Protein AF-A0A2D6D0P8-F1 (afdb_monomer_lite)

Secondary structure (DSSP, 8-state):
-BHHHH---SS---SSS-GGG------B--GGG-SEEEEEEE--SSGGGSTT-SS--HHHHHHHHHHHHTT---SSHHHHHHTTEEEEEEE-

pLDDT: mean 95.8, std 2.14, range [90.56, 98.69]

Foldseek 3Di:
DFFVVPDDDDPCPDPPDDCVQDDTDRDDDDLVLAPEEAAAAEGDPDNCQDQPHPDHHVVFVVVQVVCVVVVDDDDTSVRVVNVRYHYYYPYD

Radius of gyration: 13.71 Å; chains: 1; bounding box: 30×28×35 Å

Sequence (92 aa):
MHVAECIGCESFPCADVRHECYMVPDIDVRPEGISVVMISESAPKDPDDYYYAAGNPLFEQTTVQAFIDAGERVSSIPDIRQLGVYLTTAVK

Structure (mmCIF, N/CA/C/O backbone):
data_AF-A0A2D6D0P8-F1
#
_entry.id   AF-A0A2D6D0P8-F1
#
loop_
_atom_site.group_PDB
_atom_site.id
_atom_site.type_symbol
_atom_site.label_atom_id
_atom_site.label_alt_id
_atom_site.label_comp_id
_atom_site.label_asym_id
_atom_site.label_entity_id
_atom_site.label_seq_id
_atom_site.pdbx_PDB_ins_code
_atom_site.Cartn_x
_atom_site.Cartn_y
_atom_site.Cartn_z
_atom_site.occupancy
_atom_site.B_iso_or_equiv
_atom_site.auth_seq_id
_atom_site.auth_comp_id
_atom_site.auth_asym_id
_atom_site.auth_atom_id
_atom_site.pdbx_PDB_model_num
ATOM 1 N N . MET A 1 1 ? -5.298 -15.293 -0.442 1.00 92.12 1 MET A N 1
ATOM 2 C CA . MET A 1 1 ? -4.679 -15.064 -1.762 1.00 92.12 1 MET A CA 1
ATOM 3 C C . MET A 1 1 ? -3.413 -14.296 -1.496 1.00 92.12 1 MET A C 1
ATOM 5 O O . MET A 1 1 ? -3.503 -13.199 -0.952 1.00 92.12 1 MET A O 1
ATOM 9 N N . HIS A 1 2 ? -2.274 -14.883 -1.830 1.00 95.38 2 HIS A N 1
ATOM 10 C CA . HIS A 1 2 ? -0.987 -14.273 -1.563 1.00 95.38 2 HIS A CA 1
ATOM 11 C C . HIS A 1 2 ? -0.589 -13.378 -2.741 1.00 95.38 2 HIS A C 1
ATOM 13 O O . HIS A 1 2 ? -0.467 -13.846 -3.873 1.00 95.38 2 HIS A O 1
ATOM 19 N N . VAL A 1 3 ? -0.472 -12.068 -2.507 1.00 94.62 3 VAL A N 1
ATOM 20 C CA . VAL A 1 3 ? -0.388 -11.082 -3.603 1.00 94.62 3 VAL A CA 1
ATOM 21 C C . VAL A 1 3 ? 0.874 -11.279 -4.446 1.00 94.62 3 VAL A C 1
ATOM 23 O O . VAL A 1 3 ? 0.782 -11.288 -5.674 1.00 94.62 3 VAL A O 1
ATOM 26 N N . ALA A 1 4 ? 2.021 -11.512 -3.803 1.00 94.62 4 ALA A N 1
ATOM 27 C CA . ALA A 1 4 ? 3.307 -11.736 -4.468 1.00 94.62 4 ALA A CA 1
ATOM 28 C C . ALA A 1 4 ? 3.367 -13.007 -5.337 1.00 94.62 4 ALA A C 1
ATOM 30 O O . ALA A 1 4 ? 4.249 -13.130 -6.179 1.00 94.62 4 ALA A O 1
ATOM 31 N N . GLU A 1 5 ? 2.415 -13.933 -5.183 1.00 95.75 5 GLU A N 1
ATOM 32 C CA . GLU A 1 5 ? 2.300 -15.120 -6.045 1.00 95.75 5 GLU A CA 1
ATOM 33 C C . GLU A 1 5 ? 1.418 -14.870 -7.278 1.00 95.75 5 GLU A C 1
ATOM 35 O O . GLU A 1 5 ? 1.404 -15.672 -8.209 1.00 95.75 5 GLU A O 1
ATOM 40 N N . CYS A 1 6 ? 0.650 -13.777 -7.285 1.00 94.38 6 CYS A N 1
ATOM 41 C CA . CYS A 1 6 ? -0.347 -13.493 -8.316 1.00 94.38 6 CYS A CA 1
ATOM 42 C C . CYS A 1 6 ? 0.122 -12.453 -9.340 1.00 94.38 6 CYS A C 1
ATOM 44 O O . CYS A 1 6 ? -0.408 -12.414 -10.450 1.00 94.38 6 CYS A O 1
ATOM 46 N N . ILE A 1 7 ? 1.063 -11.580 -8.967 1.00 93.38 7 ILE A N 1
ATOM 47 C CA . ILE A 1 7 ? 1.562 -10.497 -9.820 1.00 93.38 7 ILE A CA 1
ATOM 48 C C . ILE A 1 7 ? 3.076 -10.347 -9.682 1.00 93.38 7 ILE A C 1
ATOM 50 O O . ILE A 1 7 ? 3.630 -10.516 -8.599 1.00 93.38 7 ILE A O 1
ATOM 54 N N . GLY A 1 8 ? 3.734 -9.947 -10.768 1.00 93.88 8 GLY A N 1
ATOM 55 C CA . GLY A 1 8 ? 5.142 -9.579 -10.743 1.00 93.88 8 GLY A CA 1
ATOM 56 C C . GLY A 1 8 ? 5.636 -9.021 -12.075 1.00 93.88 8 GLY A C 1
ATOM 57 O O . GLY A 1 8 ? 5.057 -9.288 -13.129 1.00 93.88 8 GLY A O 1
ATOM 58 N N . CYS A 1 9 ? 6.701 -8.224 -12.026 1.00 92.88 9 CYS A N 1
ATOM 59 C CA . CYS A 1 9 ? 7.418 -7.767 -13.211 1.00 92.88 9 CYS A CA 1
ATOM 60 C C . CYS A 1 9 ? 8.501 -8.788 -13.579 1.00 92.88 9 CYS A C 1
ATOM 62 O O . CYS A 1 9 ? 9.463 -8.962 -12.841 1.00 92.88 9 CYS A O 1
ATOM 64 N N . GLU A 1 10 ? 8.362 -9.452 -14.729 1.00 92.12 10 GLU A N 1
ATOM 65 C CA . GLU A 1 10 ? 9.347 -10.448 -15.185 1.00 92.12 10 GLU A CA 1
ATOM 66 C C . GLU A 1 10 ? 10.483 -9.826 -16.008 1.00 92.12 10 GLU A C 1
ATOM 68 O O . GLU A 1 10 ? 11.637 -10.228 -15.894 1.00 92.12 10 GLU A O 1
ATOM 73 N N . SER A 1 11 ? 10.160 -8.840 -16.850 1.00 94.44 11 SER A N 1
ATOM 74 C CA . SER A 1 11 ? 11.087 -8.278 -17.843 1.00 94.44 11 SER A CA 1
ATOM 75 C C . SER A 1 11 ? 11.493 -6.827 -17.589 1.00 94.44 11 SER A C 1
ATOM 77 O O . SER A 1 11 ? 12.345 -6.318 -18.311 1.00 94.44 11 SER A O 1
ATOM 79 N N . PHE A 1 12 ? 10.887 -6.167 -16.594 1.00 94.50 12 PHE A N 1
ATOM 80 C CA . PHE A 1 12 ? 11.150 -4.769 -16.217 1.00 94.50 12 PHE A CA 1
ATOM 81 C C . PHE A 1 12 ? 11.275 -3.802 -17.418 1.00 94.50 12 PHE A C 1
ATOM 83 O O . PHE A 1 12 ? 12.288 -3.121 -17.572 1.00 94.50 12 PHE A O 1
ATOM 90 N N . PRO A 1 13 ? 10.254 -3.718 -18.299 1.00 92.75 13 PRO A N 1
ATOM 91 C CA . PRO A 1 13 ? 10.352 -2.952 -19.545 1.00 92.75 13 PRO A CA 1
ATOM 92 C C . PRO A 1 13 ? 10.306 -1.425 -19.342 1.00 92.75 13 PRO A C 1
ATOM 94 O O . PRO A 1 13 ? 10.578 -0.669 -20.273 1.00 92.75 13 PRO A O 1
ATOM 97 N N . CYS A 1 14 ? 9.923 -0.962 -18.153 1.00 92.69 14 CYS A N 1
ATOM 98 C CA . CYS A 1 14 ? 9.849 0.446 -17.775 1.00 92.69 14 CYS A CA 1
ATOM 99 C C . CYS A 1 14 ? 11.256 1.028 -17.566 1.00 92.69 14 CYS A C 1
ATOM 101 O O . CYS A 1 14 ? 11.953 0.662 -16.625 1.00 92.69 14 CYS A O 1
ATOM 103 N N . ALA A 1 15 ? 11.676 1.939 -18.446 1.00 92.94 15 ALA A N 1
ATOM 104 C CA . ALA A 1 15 ? 13.024 2.520 -18.427 1.00 92.94 15 ALA A CA 1
ATOM 105 C C . ALA A 1 15 ? 13.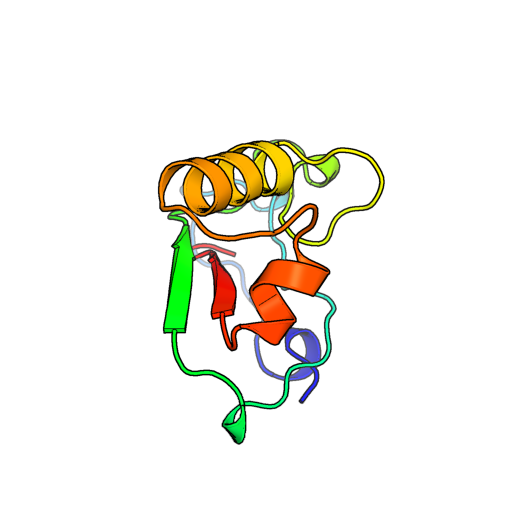158 3.776 -17.542 1.00 92.94 15 ALA A C 1
ATOM 107 O O . ALA A 1 15 ? 14.266 4.252 -17.310 1.00 92.94 15 ALA A O 1
ATOM 108 N N . ASP A 1 16 ? 12.040 4.332 -17.084 1.00 90.56 16 ASP A N 1
ATOM 109 C CA . ASP A 1 16 ? 11.926 5.604 -16.365 1.00 90.56 16 ASP A CA 1
ATOM 110 C C . ASP A 1 16 ? 11.591 5.441 -14.873 1.00 90.56 16 ASP A C 1
ATOM 112 O O . ASP A 1 16 ? 11.335 6.426 -14.181 1.00 90.56 16 ASP A O 1
ATOM 116 N N . VAL A 1 17 ? 11.639 4.210 -14.356 1.00 91.38 17 VAL A N 1
ATOM 117 C CA . VAL A 1 17 ? 11.402 3.897 -12.941 1.00 91.38 17 VAL A CA 1
ATOM 118 C C . VAL A 1 17 ? 12.660 3.345 -12.272 1.00 91.38 17 VAL A C 1
ATOM 120 O O . VAL A 1 17 ? 13.582 2.859 -12.923 1.00 91.38 17 VAL A O 1
ATOM 123 N N . ARG A 1 18 ? 12.687 3.403 -10.940 1.00 91.19 18 ARG A N 1
ATOM 124 C CA . ARG A 1 18 ? 13.753 2.828 -10.113 1.00 91.19 18 ARG A CA 1
ATOM 125 C C . ARG A 1 18 ? 13.435 1.373 -9.796 1.00 91.19 18 ARG A C 1
ATOM 127 O O . ARG A 1 18 ? 12.647 1.108 -8.892 1.00 91.19 18 ARG A O 1
ATOM 134 N N . HIS A 1 19 ? 14.032 0.430 -10.522 1.00 93.12 19 HIS A N 1
ATOM 135 C CA . HIS A 1 19 ? 13.814 -1.002 -10.264 1.00 93.12 19 HIS A CA 1
ATOM 136 C C . HIS A 1 19 ? 14.338 -1.4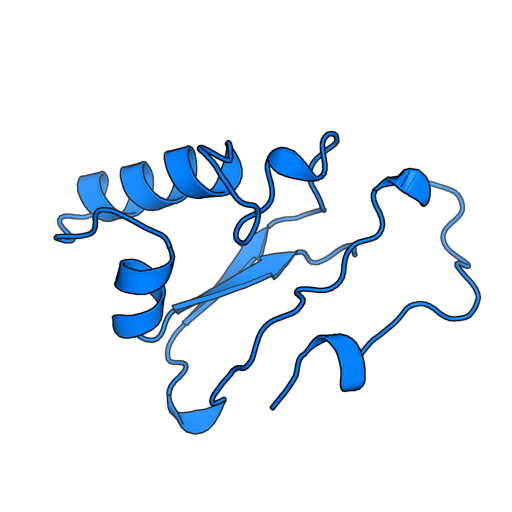42 -8.897 1.00 93.12 19 HIS A C 1
ATOM 138 O O . HIS A 1 19 ? 13.844 -2.422 -8.355 1.00 93.12 19 HIS A O 1
ATOM 144 N N . GLU A 1 20 ? 15.281 -0.707 -8.299 1.00 91.88 20 GLU A N 1
ATOM 145 C CA . GLU A 1 20 ? 15.728 -0.955 -6.925 1.00 91.88 20 GLU A CA 1
ATOM 146 C C . GLU A 1 20 ? 14.618 -0.773 -5.875 1.00 91.88 20 GLU A C 1
ATOM 148 O O . GLU A 1 20 ? 14.727 -1.313 -4.777 1.00 91.88 20 GLU A O 1
ATOM 153 N N . CYS A 1 21 ? 13.554 -0.041 -6.217 1.00 91.56 21 CYS A N 1
ATOM 154 C CA . CYS A 1 21 ? 12.384 0.163 -5.367 1.00 91.56 21 CYS A CA 1
ATOM 155 C C . CYS A 1 21 ? 11.245 -0.820 -5.684 1.00 91.56 21 CYS A C 1
ATOM 157 O O . CYS A 1 21 ? 10.187 -0.703 -5.069 1.00 91.56 21 CYS A O 1
ATOM 159 N N . TYR A 1 22 ? 11.441 -1.754 -6.627 1.00 94.88 22 TYR A N 1
ATOM 160 C CA . TYR A 1 22 ? 10.404 -2.700 -7.031 1.00 94.88 22 TYR A CA 1
ATOM 161 C C . TYR A 1 22 ? 9.904 -3.506 -5.834 1.00 94.88 22 TYR A C 1
ATOM 163 O O . TYR A 1 22 ? 10.671 -4.222 -5.183 1.00 94.88 22 TYR A O 1
ATOM 171 N N . MET A 1 23 ? 8.602 -3.429 -5.578 1.00 94.12 23 MET A N 1
ATOM 172 C CA . MET A 1 23 ? 7.976 -4.132 -4.474 1.00 94.12 23 MET A CA 1
ATOM 173 C C . MET A 1 23 ? 6.576 -4.626 -4.825 1.00 94.12 23 MET A C 1
ATOM 175 O O . MET A 1 23 ? 5.696 -3.889 -5.276 1.00 94.12 23 MET A O 1
ATOM 179 N N . VAL A 1 24 ? 6.337 -5.897 -4.513 1.00 95.12 24 VAL A N 1
ATOM 180 C CA . VAL A 1 24 ? 4.994 -6.469 -4.443 1.00 95.12 24 VAL A CA 1
ATOM 181 C C . VAL A 1 24 ? 4.711 -6.810 -2.980 1.00 95.12 24 VAL A C 1
ATOM 183 O O . VAL A 1 24 ? 5.55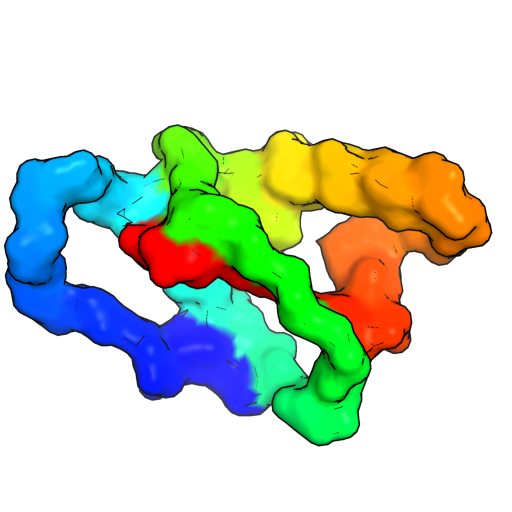8 -7.442 -2.352 1.00 95.12 24 VAL A O 1
ATOM 186 N N . PRO A 1 25 ? 3.556 -6.402 -2.417 1.00 92.56 25 PRO A N 1
ATOM 187 C CA . PRO A 1 25 ? 3.202 -6.736 -1.043 1.00 92.56 25 PRO A CA 1
ATOM 188 C C . PRO A 1 25 ? 3.288 -8.240 -0.763 1.00 92.56 25 PRO A C 1
ATOM 190 O O . PRO A 1 25 ? 2.580 -9.032 -1.390 1.00 92.56 25 PRO A O 1
ATOM 193 N N . ASP A 1 26 ? 4.099 -8.611 0.223 1.00 93.50 26 ASP A N 1
ATOM 194 C CA . ASP A 1 26 ? 4.244 -9.985 0.709 1.00 93.50 26 ASP A CA 1
ATOM 195 C C . ASP A 1 26 ? 3.183 -10.285 1.777 1.00 93.50 26 ASP A C 1
ATOM 197 O O . ASP A 1 26 ? 3.468 -10.426 2.965 1.00 93.50 26 ASP A O 1
ATOM 201 N N . ILE A 1 27 ? 1.909 -10.222 1.372 1.00 94.44 27 ILE A N 1
ATOM 202 C CA . ILE A 1 27 ? 0.780 -10.391 2.288 1.00 94.44 27 ILE A CA 1
ATOM 203 C C . ILE A 1 27 ? -0.328 -11.270 1.715 1.00 94.44 27 ILE A C 1
ATOM 205 O O . ILE A 1 27 ? -0.630 -11.268 0.517 1.00 94.44 27 ILE A O 1
ATOM 209 N N . ASP A 1 28 ? -1.033 -11.927 2.632 1.00 95.12 28 ASP A N 1
ATOM 210 C CA . ASP A 1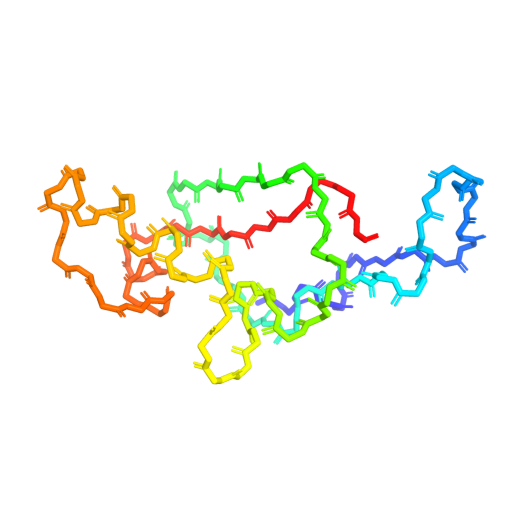 28 ? -2.309 -12.569 2.360 1.00 95.12 28 ASP A CA 1
ATOM 211 C C . ASP A 1 28 ? -3.469 -11.580 2.396 1.00 95.12 28 ASP A C 1
ATOM 213 O O . ASP A 1 28 ? -3.696 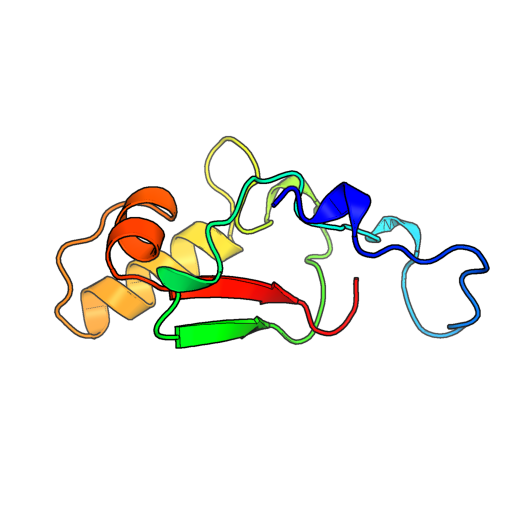-10.872 3.385 1.00 95.12 28 ASP A O 1
ATOM 217 N N . VAL A 1 29 ? -4.280 -11.607 1.341 1.00 93.94 29 VAL A N 1
ATOM 218 C CA . VAL A 1 29 ? -5.557 -10.896 1.264 1.00 93.94 29 VAL A CA 1
ATOM 219 C C . VAL A 1 29 ? -6.721 -11.867 1.068 1.00 93.94 29 VAL A C 1
ATOM 221 O O . VAL A 1 29 ? -6.581 -12.935 0.463 1.00 93.94 29 VAL A O 1
ATOM 224 N N . ARG A 1 30 ? -7.890 -11.483 1.593 1.00 95.62 30 ARG A N 1
ATOM 225 C CA . ARG A 1 30 ? -9.186 -12.127 1.334 1.00 95.62 30 ARG A CA 1
ATOM 226 C C . ARG A 1 30 ? -10.001 -11.174 0.459 1.00 95.62 30 ARG A C 1
ATOM 228 O O . ARG A 1 30 ? -10.564 -10.233 1.023 1.00 95.62 30 ARG A O 1
ATOM 235 N N . PRO A 1 31 ? -10.004 -11.339 -0.877 1.00 95.12 31 PRO A N 1
ATOM 236 C CA . PRO A 1 31 ? -10.631 -10.383 -1.789 1.00 95.12 31 PRO A CA 1
ATOM 237 C C . PRO A 1 31 ? -12.096 -10.080 -1.457 1.00 95.12 31 PRO A C 1
ATOM 239 O O . PRO A 1 31 ? -12.533 -8.943 -1.577 1.00 95.12 31 PRO A O 1
ATOM 242 N N . GLU A 1 32 ? -12.833 -11.070 -0.956 1.00 96.88 32 GLU A N 1
ATOM 243 C CA . GLU A 1 32 ? -14.252 -10.967 -0.604 1.00 96.88 32 GLU A CA 1
ATOM 244 C C . GLU A 1 32 ? -14.507 -10.047 0.601 1.00 96.88 32 GLU A C 1
ATOM 246 O O . GLU A 1 32 ? -15.629 -9.597 0.810 1.00 96.88 32 GLU A O 1
ATOM 251 N N . GLY A 1 33 ? -13.476 -9.787 1.411 1.00 96.25 33 GLY A N 1
ATOM 252 C CA . GLY A 1 33 ? -13.534 -8.889 2.564 1.00 96.25 33 GLY A CA 1
ATOM 253 C C . GLY A 1 33 ? -13.069 -7.463 2.268 1.00 96.25 33 GLY A C 1
ATOM 254 O O . GLY A 1 33 ? -13.025 -6.655 3.193 1.00 96.25 33 GLY A O 1
ATOM 255 N N . ILE A 1 34 ? -12.683 -7.156 1.026 1.00 98.00 34 ILE A N 1
ATOM 256 C CA . ILE A 1 34 ? -12.211 -5.825 0.636 1.00 98.00 34 ILE A CA 1
ATOM 257 C C . ILE A 1 34 ? -13.405 -4.985 0.171 1.00 98.00 34 ILE A C 1
ATOM 259 O O . ILE A 1 34 ? -14.095 -5.340 -0.781 1.00 98.00 34 ILE A O 1
ATOM 263 N N . SER A 1 35 ? -13.624 -3.850 0.829 1.00 98.19 35 SER A N 1
ATOM 264 C CA . SER A 1 35 ? -14.637 -2.846 0.483 1.00 98.19 35 SER A CA 1
ATOM 265 C C . SER A 1 35 ? -14.034 -1.639 -0.240 1.00 98.19 35 SER A C 1
ATOM 267 O O . SER A 1 35 ? -14.704 -1.012 -1.059 1.00 98.19 35 SER A O 1
ATO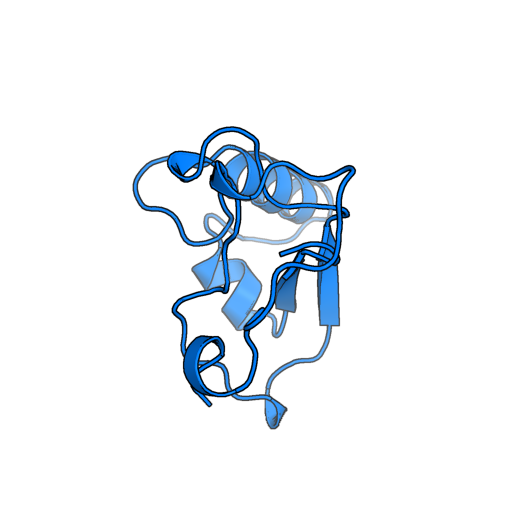M 269 N N . VAL A 1 36 ? -12.765 -1.322 0.042 1.00 98.12 36 VAL A N 1
ATOM 270 C CA . VAL A 1 36 ? -12.044 -0.169 -0.513 1.00 98.12 36 VAL A CA 1
ATOM 271 C C . VAL A 1 36 ? -10.616 -0.573 -0.867 1.00 98.12 36 VAL A C 1
ATOM 273 O O . VAL A 1 36 ? -9.945 -1.266 -0.103 1.00 98.12 36 VAL A O 1
ATOM 276 N N . VAL A 1 37 ? -10.125 -0.096 -2.013 1.00 97.81 37 VAL A N 1
ATOM 277 C CA . VAL A 1 37 ? -8.713 -0.210 -2.396 1.00 97.81 37 VAL A CA 1
ATOM 278 C C . VAL A 1 37 ? -8.105 1.185 -2.463 1.00 97.81 37 VAL A C 1
ATOM 280 O O . VAL A 1 37 ? -8.563 2.029 -3.231 1.00 97.81 37 VAL A O 1
ATOM 283 N N . MET A 1 38 ? -7.066 1.419 -1.669 1.00 97.69 38 MET A N 1
ATOM 284 C CA . MET A 1 38 ? -6.239 2.618 -1.722 1.00 97.69 38 MET A CA 1
ATOM 285 C C . MET A 1 38 ? -4.982 2.331 -2.534 1.00 97.69 38 MET A C 1
ATOM 287 O O . MET A 1 38 ? -4.239 1.393 -2.243 1.00 97.69 38 MET A O 1
ATOM 291 N N . ILE A 1 39 ? -4.756 3.142 -3.563 1.00 97.38 39 ILE A N 1
ATOM 292 C CA . ILE A 1 39 ? -3.646 2.972 -4.497 1.00 97.38 39 ILE A CA 1
ATOM 293 C C . ILE A 1 39 ? -2.799 4.241 -4.459 1.00 97.38 39 ILE A C 1
ATOM 295 O O . ILE A 1 39 ? -3.217 5.279 -4.967 1.00 97.38 39 ILE A O 1
ATOM 299 N N . SER A 1 40 ? -1.617 4.148 -3.855 1.00 96.38 40 SER A N 1
ATOM 300 C CA . SER A 1 40 ? -0.582 5.175 -3.985 1.00 96.38 40 SER A CA 1
ATOM 301 C C . SER A 1 40 ? 0.067 5.107 -5.364 1.00 96.38 40 SER A C 1
ATOM 303 O O . SER A 1 40 ? 0.076 4.060 -6.006 1.00 96.38 40 SER A O 1
ATOM 305 N N . GLU A 1 41 ? 0.620 6.217 -5.842 1.00 95.06 41 GLU A N 1
ATOM 306 C CA . GLU A 1 41 ? 1.177 6.295 -7.197 1.00 95.06 41 GLU A CA 1
ATOM 307 C C . GLU A 1 41 ? 2.328 5.294 -7.417 1.00 95.06 41 GLU A C 1
ATOM 309 O O . GLU A 1 41 ? 2.294 4.501 -8.359 1.00 95.06 41 GLU A O 1
ATOM 314 N N . SER A 1 42 ? 3.304 5.256 -6.508 1.00 94.94 42 SER A N 1
ATOM 315 C CA . SER A 1 42 ? 4.493 4.404 -6.617 1.00 94.94 42 SER A CA 1
ATOM 316 C C . SER A 1 42 ? 4.958 3.865 -5.266 1.00 94.94 42 SER A C 1
ATOM 318 O O . SER A 1 42 ? 4.555 4.364 -4.212 1.00 94.94 42 SER A O 1
ATOM 320 N N . ALA A 1 43 ? 5.848 2.871 -5.300 1.00 94.94 43 ALA A N 1
ATOM 321 C CA . ALA A 1 43 ? 6.629 2.466 -4.136 1.00 94.94 43 ALA A CA 1
ATOM 322 C C . ALA A 1 43 ? 7.451 3.646 -3.560 1.00 94.94 43 ALA A C 1
ATOM 324 O O . ALA A 1 43 ? 7.799 4.580 -4.298 1.00 94.94 43 ALA A O 1
ATOM 325 N N . PRO A 1 44 ? 7.739 3.641 -2.246 1.00 95.25 44 PRO A N 1
ATOM 326 C CA . PRO A 1 44 ? 8.606 4.617 -1.609 1.00 95.25 44 PRO A CA 1
ATOM 327 C C . PRO A 1 44 ? 10.049 4.444 -2.083 1.00 95.25 44 PRO A C 1
ATOM 329 O O . PRO A 1 44 ? 10.462 3.386 -2.554 1.00 95.25 44 PRO A O 1
ATOM 332 N N . LYS A 1 45 ? 10.841 5.506 -1.920 1.00 94.12 45 LYS A N 1
ATOM 333 C CA . LYS A 1 45 ? 12.280 5.459 -2.198 1.00 94.12 45 LYS A CA 1
ATOM 334 C C . LYS A 1 45 ? 13.005 4.485 -1.264 1.00 94.12 45 LYS A C 1
ATOM 336 O O . LYS A 1 45 ? 13.935 3.816 -1.705 1.00 94.12 45 LYS A O 1
ATOM 341 N N . ASP A 1 46 ? 12.616 4.470 0.007 1.00 95.12 46 ASP A N 1
ATOM 342 C CA . ASP A 1 46 ? 13.122 3.541 1.012 1.00 95.12 46 ASP A CA 1
ATOM 343 C C . ASP A 1 46 ? 12.105 2.400 1.196 1.00 95.12 46 ASP A C 1
ATOM 345 O O . ASP A 1 46 ? 10.956 2.682 1.543 1.00 95.12 46 ASP A O 1
ATOM 349 N N . PRO A 1 47 ? 12.468 1.129 0.943 1.00 93.81 47 PRO A N 1
ATOM 350 C CA . PRO A 1 47 ? 11.587 -0.015 1.174 1.00 93.81 47 PRO A CA 1
ATOM 351 C C . PRO A 1 47 ? 11.019 -0.090 2.598 1.00 93.81 47 PRO A C 1
ATOM 353 O O . PRO A 1 47 ? 9.887 -0.550 2.770 1.00 93.81 47 PRO A O 1
ATOM 356 N N . ASP A 1 48 ? 11.759 0.405 3.595 1.00 96.06 48 ASP A N 1
ATOM 357 C CA . ASP A 1 48 ? 11.337 0.398 5.000 1.00 96.06 48 ASP A CA 1
ATOM 358 C C . ASP A 1 48 ? 10.206 1.400 5.286 1.00 96.06 48 ASP A C 1
ATOM 360 O O . ASP A 1 48 ? 9.604 1.364 6.357 1.00 96.06 48 ASP A O 1
ATOM 364 N N . ASP A 1 49 ? 9.864 2.259 4.319 1.00 97.19 49 ASP A N 1
ATOM 365 C CA . ASP A 1 49 ? 8.744 3.196 4.400 1.00 97.19 49 ASP A CA 1
ATOM 366 C C . ASP A 1 49 ? 7.432 2.652 3.817 1.00 97.19 49 ASP A C 1
ATOM 368 O O . ASP A 1 49 ? 6.427 3.368 3.821 1.00 97.19 49 ASP A O 1
ATOM 372 N N . TYR A 1 50 ? 7.404 1.413 3.310 1.00 97.31 50 TYR A N 1
ATOM 373 C CA . TYR A 1 50 ? 6.213 0.832 2.681 1.00 97.31 50 TYR A CA 1
ATOM 374 C C . TYR A 1 50 ? 5.101 0.480 3.678 1.00 97.31 50 TYR A C 1
ATOM 376 O O . TYR A 1 50 ? 5.350 0.238 4.853 1.00 97.31 50 TYR A O 1
ATOM 384 N N . TYR A 1 51 ? 3.858 0.352 3.194 1.00 97.12 51 TYR A N 1
ATOM 385 C CA . TYR A 1 51 ? 2.674 0.047 4.017 1.00 97.12 51 TYR A CA 1
ATOM 386 C C . TYR A 1 51 ? 2.820 -1.164 4.944 1.00 97.12 51 TYR A C 1
ATOM 388 O O . TYR A 1 51 ? 2.210 -1.200 6.004 1.00 97.12 51 TYR A O 1
ATOM 396 N N . TYR A 1 52 ? 3.552 -2.185 4.508 1.00 95.62 52 TYR A N 1
ATOM 397 C CA . TYR A 1 52 ? 3.652 -3.467 5.208 1.00 95.62 52 TYR A CA 1
ATOM 398 C C . TYR A 1 52 ? 5.063 -3.736 5.745 1.00 95.62 52 TYR A C 1
ATOM 400 O O . TYR A 1 52 ? 5.361 -4.866 6.127 1.00 95.62 52 TYR A O 1
ATOM 408 N N . ALA A 1 53 ? 5.929 -2.719 5.747 1.00 95.75 53 ALA A N 1
ATOM 409 C CA . ALA A 1 53 ? 7.261 -2.815 6.323 1.00 95.75 53 ALA A CA 1
ATOM 410 C C . ALA A 1 53 ? 7.197 -2.868 7.859 1.00 95.75 53 ALA A C 1
ATOM 412 O O . ALA A 1 53 ? 6.219 -2.460 8.484 1.00 95.75 53 ALA A O 1
ATOM 413 N N . ALA A 1 54 ? 8.249 -3.398 8.480 1.00 94.25 54 ALA A N 1
ATOM 414 C CA . ALA A 1 54 ? 8.364 -3.420 9.933 1.00 94.25 54 ALA A CA 1
ATOM 415 C C . ALA A 1 54 ? 8.817 -2.053 10.477 1.00 94.25 54 ALA A C 1
ATOM 417 O O . ALA A 1 54 ? 9.473 -1.277 9.790 1.00 94.25 54 ALA A O 1
ATOM 418 N N . GLY A 1 55 ? 8.544 -1.785 11.756 1.00 94.38 55 GLY A N 1
ATOM 419 C CA . GLY A 1 55 ? 8.990 -0.558 12.417 1.00 94.38 55 GLY A CA 1
ATOM 420 C C . GLY A 1 55 ? 7.949 0.553 12.327 1.00 94.38 55 GLY A C 1
ATOM 421 O O . GLY A 1 55 ? 6.823 0.351 12.763 1.00 94.38 55 GLY A O 1
ATOM 422 N N . ASN A 1 56 ? 8.346 1.727 11.828 1.00 93.88 56 ASN A N 1
ATOM 423 C CA . ASN A 1 56 ? 7.476 2.903 11.713 1.00 93.88 56 ASN A CA 1
ATOM 424 C C . ASN A 1 56 ? 7.506 3.463 10.277 1.00 93.88 56 ASN A C 1
ATOM 426 O O . ASN A 1 56 ? 8.019 4.569 10.080 1.00 93.88 56 ASN A O 1
ATOM 430 N N . PRO A 1 57 ? 6.996 2.730 9.273 1.00 97.50 57 PRO A N 1
ATOM 431 C CA . PRO A 1 57 ? 7.050 3.173 7.883 1.00 97.50 57 PRO A CA 1
ATOM 432 C C . PRO A 1 57 ? 6.304 4.491 7.660 1.00 97.50 57 PRO A C 1
ATOM 434 O O . PRO A 1 57 ? 5.202 4.689 8.181 1.00 97.50 57 PRO A O 1
ATOM 437 N N . LEU A 1 58 ? 6.852 5.392 6.839 1.00 97.50 58 LEU A N 1
ATOM 438 C CA . LEU A 1 58 ? 6.183 6.661 6.528 1.00 97.50 58 LEU A CA 1
ATOM 439 C C . LEU A 1 58 ? 4.807 6.482 5.861 1.00 97.50 58 LEU A C 1
ATOM 441 O O . LEU A 1 58 ? 3.887 7.259 6.148 1.00 97.50 58 LEU A O 1
ATOM 445 N N . PHE A 1 59 ? 4.622 5.467 5.007 1.00 97.44 59 PHE A N 1
ATOM 446 C CA . PHE A 1 59 ? 3.310 5.189 4.410 1.00 97.44 59 PHE A CA 1
ATOM 447 C C . PHE A 1 59 ? 2.268 4.816 5.470 1.00 97.44 59 PHE A C 1
ATOM 449 O O . PHE A 1 59 ? 1.133 5.291 5.397 1.00 97.44 59 PHE A O 1
ATOM 456 N N . GLU A 1 60 ? 2.636 4.007 6.469 1.00 97.56 60 GLU A N 1
ATOM 457 C CA . GLU A 1 60 ? 1.744 3.685 7.588 1.00 97.56 60 GLU A CA 1
ATOM 458 C C . GLU A 1 60 ? 1.407 4.933 8.395 1.00 97.56 60 GLU A C 1
ATOM 460 O O . GLU A 1 60 ? 0.228 5.231 8.563 1.00 97.56 60 GLU A O 1
ATOM 465 N N . GLN A 1 61 ? 2.414 5.693 8.834 1.00 98.19 61 GLN A N 1
ATOM 466 C CA . GLN A 1 61 ? 2.210 6.870 9.685 1.00 98.19 61 GLN A CA 1
ATOM 467 C C . GLN A 1 61 ? 1.223 7.863 9.062 1.00 98.19 61 GLN A C 1
ATOM 469 O O . GLN A 1 61 ? 0.258 8.288 9.698 1.00 98.19 61 GLN A O 1
ATOM 474 N N . THR A 1 62 ? 1.446 8.207 7.794 1.00 97.75 62 THR A N 1
ATOM 475 C CA . THR A 1 62 ? 0.610 9.175 7.071 1.00 97.75 62 THR A CA 1
ATOM 476 C C . THR A 1 62 ? -0.798 8.647 6.808 1.00 97.75 62 THR A C 1
ATOM 478 O O . THR A 1 62 ? -1.766 9.400 6.902 1.00 97.75 62 THR A O 1
ATOM 481 N N . THR A 1 63 ? -0.940 7.349 6.540 1.00 98.12 63 THR A N 1
ATOM 482 C CA . THR A 1 63 ? -2.248 6.732 6.289 1.00 98.12 63 THR A CA 1
ATOM 483 C C . THR A 1 63 ? -3.050 6.580 7.572 1.00 98.12 63 THR A C 1
ATOM 485 O O . THR A 1 63 ? -4.219 6.950 7.602 1.00 98.12 63 THR A O 1
ATOM 488 N N . VAL A 1 64 ? -2.437 6.088 8.648 1.00 98.44 64 VAL A N 1
ATOM 489 C CA . VAL A 1 64 ? -3.078 5.987 9.965 1.00 98.44 64 VAL A CA 1
ATOM 490 C C . VAL A 1 64 ? -3.539 7.364 10.425 1.00 98.44 64 VAL A C 1
ATOM 492 O O . VAL A 1 64 ? -4.693 7.503 10.824 1.00 98.44 64 VAL A O 1
ATOM 495 N N . GLN A 1 65 ? -2.700 8.396 10.274 1.00 98.62 65 GLN A N 1
ATOM 496 C CA . GLN A 1 65 ? -3.099 9.766 10.589 1.00 98.62 65 GLN A CA 1
ATOM 497 C C . GLN A 1 65 ? -4.306 10.218 9.756 1.00 98.62 65 GLN A C 1
ATOM 499 O O . GLN A 1 65 ? -5.254 10.754 10.320 1.00 98.62 65 GLN A O 1
ATOM 504 N N . ALA A 1 66 ? -4.331 9.945 8.448 1.00 98.19 66 ALA A N 1
ATOM 505 C CA . ALA A 1 66 ? -5.463 10.311 7.596 1.00 98.19 66 ALA A CA 1
ATOM 506 C C . ALA A 1 66 ? -6.781 9.630 8.019 1.00 98.19 66 ALA A C 1
ATOM 508 O O . ALA A 1 66 ? -7.840 10.254 7.971 1.00 98.19 66 ALA A O 1
ATOM 509 N N . PHE A 1 67 ? -6.734 8.371 8.464 1.00 98.50 67 PHE A N 1
ATOM 510 C CA . PHE A 1 67 ? -7.913 7.674 8.992 1.00 98.50 67 PHE A CA 1
ATOM 511 C C . PHE A 1 67 ? -8.357 8.239 10.348 1.00 98.50 67 PHE A C 1
ATOM 513 O O . PHE A 1 67 ? -9.554 8.426 10.565 1.00 98.50 67 PHE A O 1
ATOM 520 N N . ILE A 1 68 ? -7.413 8.564 11.236 1.00 98.69 68 ILE A N 1
ATOM 521 C CA . ILE A 1 68 ? -7.707 9.240 12.509 1.00 98.69 68 ILE A CA 1
ATOM 522 C C . ILE A 1 68 ? -8.371 10.598 12.254 1.00 98.69 68 ILE A C 1
ATOM 524 O O . ILE A 1 68 ? -9.390 10.908 12.871 1.00 98.69 68 ILE A O 1
ATOM 528 N N . ASP A 1 69 ? -7.846 11.382 11.311 1.00 98.56 69 ASP A N 1
ATOM 529 C CA . ASP A 1 69 ? -8.401 12.683 10.923 1.00 98.56 69 ASP A CA 1
ATOM 530 C C . ASP A 1 69 ? -9.806 12.547 10.310 1.00 98.56 69 ASP A C 1
ATOM 532 O O . ASP A 1 69 ? -10.645 13.436 10.465 1.00 98.56 69 ASP A O 1
ATOM 536 N N . ALA A 1 70 ? -10.094 11.411 9.666 1.00 97.81 70 ALA A N 1
ATOM 537 C CA . ALA A 1 70 ? -11.425 11.051 9.178 1.00 97.81 70 ALA A CA 1
ATOM 538 C C . ALA A 1 70 ? -12.386 10.563 10.285 1.00 97.81 70 ALA A C 1
ATOM 540 O O . ALA A 1 70 ? -13.566 10.338 10.014 1.00 97.81 70 ALA A O 1
ATOM 541 N N . GLY A 1 71 ? -11.918 10.436 11.532 1.00 98.25 71 GLY A N 1
ATOM 542 C CA . GLY A 1 71 ? -12.713 10.030 12.693 1.00 98.25 71 GLY A CA 1
ATOM 543 C C . GLY A 1 71 ? -12.682 8.532 13.010 1.00 98.25 71 GLY A C 1
ATOM 544 O O . GLY A 1 71 ? -13.389 8.096 13.924 1.00 98.25 71 GLY A O 1
ATOM 545 N N . GLU A 1 72 ? -11.869 7.745 12.301 1.00 98.38 72 GLU A N 1
ATOM 546 C CA . GLU A 1 72 ? -11.710 6.315 12.565 1.00 98.38 72 GLU A CA 1
ATOM 547 C C . GLU A 1 72 ? -10.806 6.055 13.776 1.00 98.38 72 GLU A C 1
ATOM 549 O O . GLU A 1 72 ? -9.851 6.780 14.058 1.00 98.38 72 GLU A O 1
ATOM 554 N N . ARG A 1 73 ? -11.092 4.977 14.510 1.00 97.88 73 ARG A N 1
ATOM 555 C CA . ARG A 1 73 ? -10.290 4.551 15.668 1.00 97.88 73 ARG A CA 1
ATOM 556 C C . ARG A 1 73 ? -9.290 3.479 15.254 1.00 97.88 73 ARG A C 1
ATOM 558 O O . ARG A 1 73 ? -9.490 2.303 15.544 1.00 97.88 73 ARG A O 1
ATOM 565 N N . VAL A 1 74 ? -8.227 3.900 14.582 1.00 98.31 74 VAL A N 1
ATOM 566 C CA . VAL A 1 74 ? -7.142 3.025 14.121 1.00 98.31 74 VAL A CA 1
ATOM 567 C C . VAL A 1 74 ? -5.806 3.463 14.707 1.00 98.31 74 VAL A C 1
ATOM 569 O O . VAL A 1 74 ? -5.615 4.631 15.038 1.00 98.31 74 VAL A O 1
ATOM 572 N N . SER A 1 75 ? -4.882 2.518 14.843 1.00 97.69 75 SER A N 1
ATOM 573 C CA . SER A 1 75 ? -3.520 2.771 15.323 1.00 97.69 75 SER A CA 1
ATOM 574 C C . SER A 1 75 ? -2.440 2.194 14.412 1.00 97.69 75 SER A C 1
ATOM 576 O O . SER A 1 75 ? -1.265 2.486 14.611 1.00 97.69 75 SER A O 1
ATOM 578 N N . SER A 1 76 ? -2.830 1.381 13.426 1.00 97.69 76 SER A N 1
ATOM 579 C CA . SER A 1 76 ? -1.907 0.649 12.562 1.00 97.69 76 SER A CA 1
ATOM 580 C C . SER A 1 76 ? -2.551 0.243 11.228 1.00 97.69 76 SER A C 1
ATOM 582 O O . SER A 1 76 ? -3.780 0.249 11.086 1.00 97.69 76 SER A O 1
ATOM 584 N N . ILE A 1 77 ? -1.742 -0.172 10.248 1.00 97.38 77 ILE A N 1
ATOM 585 C CA . ILE A 1 77 ? -2.246 -0.748 8.986 1.00 97.38 77 ILE A CA 1
ATOM 586 C C . ILE A 1 77 ? -3.130 -1.995 9.204 1.00 97.38 77 ILE A C 1
ATOM 588 O O . ILE A 1 77 ? -4.169 -2.099 8.544 1.00 97.38 77 ILE A O 1
ATOM 592 N N . PRO A 1 78 ? -2.808 -2.944 10.108 1.00 96.31 78 PRO A N 1
ATOM 593 C CA . PRO A 1 78 ? -3.718 -4.031 10.468 1.00 96.31 78 PRO A CA 1
ATOM 594 C C . PRO A 1 78 ? -5.124 -3.583 10.885 1.00 96.31 78 PRO A C 1
ATOM 596 O O . PRO A 1 78 ? -6.089 -4.233 10.483 1.00 96.31 78 PRO A O 1
ATOM 599 N N . ASP A 1 79 ? -5.260 -2.482 11.629 1.00 98.00 79 ASP A N 1
ATOM 600 C CA . ASP A 1 79 ? -6.575 -1.954 12.022 1.00 98.00 79 ASP A CA 1
ATOM 601 C C . ASP A 1 79 ? -7.352 -1.466 10.791 1.00 98.00 79 ASP A C 1
ATOM 603 O O . ASP A 1 79 ? -8.510 -1.830 10.591 1.00 98.00 79 ASP A O 1
ATOM 607 N N . ILE A 1 80 ? -6.687 -0.724 9.900 1.00 98.19 80 ILE A N 1
ATOM 608 C CA . ILE A 1 80 ? -7.265 -0.247 8.633 1.00 98.19 80 ILE A CA 1
ATOM 609 C C . ILE A 1 80 ? -7.710 -1.423 7.749 1.00 98.19 80 ILE A C 1
ATOM 611 O O . ILE A 1 80 ? -8.782 -1.392 7.141 1.00 98.19 80 ILE A O 1
ATOM 615 N N . ARG A 1 81 ? -6.944 -2.518 7.722 1.00 96.75 81 ARG A N 1
ATOM 616 C CA . ARG A 1 81 ? -7.330 -3.740 6.999 1.00 96.75 81 ARG A CA 1
ATOM 617 C C . ARG A 1 81 ? -8.573 -4.409 7.581 1.00 96.75 81 ARG A C 1
ATOM 619 O O . ARG A 1 81 ? -9.343 -4.996 6.822 1.00 96.75 81 ARG A O 1
ATOM 626 N N . GLN A 1 82 ? -8.791 -4.336 8.896 1.00 96.94 82 GLN A N 1
ATOM 627 C CA . GLN A 1 82 ? -10.012 -4.861 9.524 1.00 96.94 82 GLN A CA 1
ATOM 628 C C . GLN A 1 82 ? -11.265 -4.074 9.115 1.00 96.94 82 GLN A C 1
ATOM 630 O O . GLN A 1 82 ? -12.354 -4.642 9.124 1.00 96.94 82 GLN A O 1
ATOM 635 N N . LEU A 1 83 ? -11.112 -2.821 8.670 1.00 97.69 83 LEU A N 1
ATOM 636 C CA . LEU A 1 83 ? -12.187 -2.022 8.065 1.00 97.69 83 LEU A CA 1
ATOM 637 C C . LEU A 1 83 ? -12.509 -2.433 6.612 1.00 97.69 83 LEU A C 1
ATOM 639 O O . LEU A 1 83 ? -13.420 -1.880 5.998 1.00 97.69 83 LEU A O 1
ATOM 643 N N . GLY A 1 84 ? -11.779 -3.402 6.045 1.00 98.00 84 GLY A N 1
ATOM 644 C CA . GLY A 1 84 ? -11.944 -3.850 4.659 1.00 98.00 84 GLY A CA 1
ATOM 645 C C . GLY A 1 84 ? -11.150 -3.030 3.641 1.00 98.00 84 GLY A C 1
ATOM 646 O O . GLY A 1 84 ? -11.441 -3.087 2.447 1.00 98.00 84 GLY A O 1
ATOM 647 N N . VAL A 1 85 ? -10.142 -2.274 4.083 1.00 98.25 85 VAL A N 1
ATOM 648 C CA . VAL A 1 85 ? -9.301 -1.461 3.198 1.00 98.25 85 VAL A CA 1
ATOM 649 C C . VAL A 1 85 ? -8.035 -2.227 2.811 1.00 98.25 85 VAL A C 1
ATOM 651 O O . VAL A 1 85 ? -7.286 -2.703 3.665 1.00 98.25 85 VAL A O 1
ATOM 654 N N . TYR A 1 86 ? -7.767 -2.327 1.511 1.00 97.88 86 TYR A N 1
ATOM 655 C CA . TYR A 1 86 ? -6.503 -2.838 0.975 1.00 97.88 86 TYR A CA 1
ATOM 656 C C . TYR A 1 86 ? -5.645 -1.690 0.440 1.00 97.88 86 TYR A C 1
ATOM 658 O O . TYR A 1 86 ? -6.166 -0.803 -0.230 1.00 97.88 86 TYR A O 1
ATOM 666 N N . LEU A 1 87 ? -4.339 -1.706 0.726 1.00 97.81 87 LEU A N 1
ATOM 667 C CA . LEU A 1 87 ? -3.404 -0.649 0.343 1.00 97.81 87 LEU A CA 1
ATOM 668 C C . LEU A 1 87 ? -2.336 -1.206 -0.592 1.00 97.81 87 LEU A C 1
ATOM 670 O O . LEU A 1 87 ? -1.769 -2.273 -0.361 1.00 97.81 87 LEU A O 1
ATOM 674 N N . THR A 1 88 ? -2.060 -0.495 -1.677 1.00 97.06 88 THR A N 1
ATOM 675 C CA . THR A 1 88 ? -1.038 -0.899 -2.641 1.00 97.06 88 THR A CA 1
ATOM 676 C C . THR A 1 88 ? -0.527 0.303 -3.427 1.00 97.06 88 THR A C 1
ATOM 678 O O . THR A 1 88 ? -0.933 1.439 -3.188 1.00 97.06 88 THR A O 1
ATOM 681 N N . THR A 1 89 ? 0.374 0.056 -4.368 1.00 96.75 89 THR A N 1
ATOM 682 C CA . THR A 1 89 ? 0.902 1.059 -5.296 1.00 96.75 89 THR A CA 1
ATOM 683 C C . THR A 1 89 ? 0.521 0.737 -6.736 1.00 96.75 89 THR A C 1
ATOM 685 O O . THR A 1 89 ? 0.338 -0.435 -7.073 1.00 96.75 89 THR A O 1
ATOM 688 N N . ALA A 1 90 ? 0.380 1.748 -7.592 1.00 95.19 90 ALA A N 1
ATOM 689 C CA . ALA A 1 90 ? 0.119 1.541 -9.015 1.00 95.19 90 ALA A CA 1
ATOM 690 C C . ALA A 1 90 ? 1.387 1.048 -9.725 1.00 95.19 90 ALA A C 1
ATOM 692 O O . ALA A 1 90 ? 1.356 0.015 -10.395 1.00 95.19 90 ALA A O 1
ATOM 693 N N . VAL A 1 91 ? 2.508 1.742 -9.507 1.00 94.19 91 VAL A N 1
ATOM 694 C CA . VAL A 1 91 ? 3.843 1.292 -9.917 1.00 94.19 91 VAL A CA 1
ATOM 695 C C . VAL A 1 91 ? 4.437 0.428 -8.807 1.00 94.19 91 VAL A C 1
ATOM 697 O O . VAL A 1 91 ? 4.473 0.843 -7.642 1.00 94.19 91 VAL A O 1
ATOM 700 N N . LYS A 1 92 ? 4.840 -0.790 -9.175 1.00 93.75 92 LYS A N 1
ATOM 701 C CA . LYS A 1 92 ? 5.511 -1.736 -8.282 1.00 93.75 92 LYS A CA 1
ATOM 702 C C . LYS A 1 92 ? 6.981 -1.402 -8.182 1.00 93.75 92 LYS A C 1
ATOM 704 O O . LYS A 1 92 ? 7.612 -1.231 -9.247 1.00 93.75 92 LYS A O 1
#